Protein AF-A0A937SQ43-F1 (afdb_monomer_lite)

Structure (mmCIF, N/CA/C/O backbone):
data_AF-A0A937SQ43-F1
#
_entry.id   AF-A0A937SQ43-F1
#
loop_
_atom_site.group_PDB
_atom_site.id
_atom_site.type_symbol
_atom_site.label_atom_id
_atom_site.label_alt_id
_atom_site.label_comp_id
_atom_site.label_asym_id
_atom_site.label_entity_id
_atom_site.label_seq_id
_atom_site.pdbx_PDB_ins_code
_atom_site.Cartn_x
_atom_site.Cartn_y
_atom_site.Cartn_z
_atom_site.occupancy
_atom_site.B_iso_or_equiv
_atom_site.auth_seq_id
_atom_site.auth_comp_id
_atom_site.auth_asym_id
_atom_site.auth_atom_id
_atom_site.pdbx_PDB_model_num
ATOM 1 N N . MET A 1 1 ? -2.202 8.292 31.675 1.00 53.16 1 MET A N 1
ATOM 2 C CA . MET A 1 1 ? -2.784 7.368 30.675 1.00 53.16 1 MET A CA 1
ATOM 3 C C . MET A 1 1 ? -2.863 8.027 29.285 1.00 53.16 1 MET A C 1
ATOM 5 O O . MET A 1 1 ? -3.906 8.542 28.925 1.00 53.16 1 MET A O 1
ATOM 9 N N . LYS A 1 2 ? -1.773 8.087 28.500 1.00 57.47 2 LYS A N 1
ATOM 10 C CA . LYS A 1 2 ? -1.778 8.728 27.154 1.00 57.47 2 LYS A CA 1
ATOM 11 C C . LYS A 1 2 ? -1.354 7.807 25.997 1.00 57.47 2 LYS A C 1
ATOM 13 O O . LYS A 1 2 ? -1.377 8.224 24.848 1.00 57.47 2 LYS A O 1
ATOM 18 N N . LYS A 1 3 ? -0.971 6.557 26.280 1.00 54.06 3 LYS A N 1
ATOM 19 C CA . LYS A 1 3 ? -0.481 5.616 25.254 1.00 54.06 3 LYS A CA 1
ATOM 20 C C . LYS A 1 3 ? -1.596 4.805 24.581 1.00 54.06 3 LYS A C 1
ATOM 22 O O . LYS A 1 3 ? -1.432 4.412 23.435 1.00 54.06 3 LYS A O 1
ATOM 27 N N . ILE A 1 4 ? -2.726 4.608 25.264 1.00 60.62 4 ILE A N 1
ATOM 28 C CA . ILE A 1 4 ? -3.835 3.767 24.780 1.00 60.62 4 ILE A CA 1
ATOM 29 C C . ILE A 1 4 ? -4.640 4.478 23.678 1.00 60.62 4 ILE A C 1
ATOM 31 O O . ILE A 1 4 ? -4.948 3.866 22.663 1.00 60.62 4 ILE A O 1
ATOM 35 N N . ASN A 1 5 ? -4.883 5.788 23.806 1.00 58.25 5 ASN A N 1
ATOM 36 C CA . ASN A 1 5 ? -5.634 6.553 22.797 1.00 58.25 5 ASN A CA 1
ATOM 37 C C . ASN A 1 5 ? -4.939 6.585 21.425 1.00 58.25 5 ASN A C 1
ATOM 39 O O . ASN A 1 5 ? -5.578 6.365 20.403 1.00 58.25 5 ASN A O 1
ATOM 43 N N . ARG A 1 6 ? -3.608 6.721 21.401 1.00 56.28 6 ARG A N 1
ATOM 44 C CA . ARG A 1 6 ? -2.836 6.748 20.148 1.00 56.28 6 ARG A CA 1
ATOM 45 C C . ARG A 1 6 ? -2.814 5.395 19.418 1.00 56.28 6 ARG A C 1
ATOM 47 O O . ARG A 1 6 ? -2.558 5.351 18.218 1.00 56.28 6 ARG A O 1
ATOM 54 N N . ALA A 1 7 ? -3.059 4.293 20.133 1.00 54.44 7 ALA A N 1
ATOM 55 C CA . ALA A 1 7 ? -3.194 2.962 19.541 1.00 54.44 7 ALA A CA 1
ATOM 56 C C . ALA A 1 7 ? -4.580 2.755 18.897 1.00 54.44 7 ALA A C 1
ATOM 58 O O . ALA A 1 7 ? -4.676 2.071 17.883 1.00 54.44 7 ALA A O 1
ATOM 59 N N . LEU A 1 8 ? -5.623 3.398 19.436 1.00 57.19 8 LEU A N 1
ATOM 60 C CA . LEU A 1 8 ? -6.986 3.380 18.889 1.00 57.19 8 LEU A CA 1
ATOM 61 C C . LEU A 1 8 ? -7.142 4.275 17.651 1.00 57.19 8 LEU A C 1
ATOM 63 O O . LEU A 1 8 ? -7.834 3.894 16.713 1.00 57.19 8 LEU A O 1
ATOM 67 N N . GLU A 1 9 ? -6.449 5.414 17.585 1.00 54.41 9 GLU A N 1
ATOM 68 C CA . GLU A 1 9 ? -6.464 6.283 16.393 1.00 54.41 9 GLU A CA 1
ATOM 69 C C . GLU A 1 9 ? -5.850 5.598 15.161 1.00 54.41 9 GLU A C 1
ATOM 71 O O . GLU A 1 9 ? -6.335 5.761 14.045 1.00 54.41 9 GLU A O 1
ATOM 76 N N . LYS A 1 10 ? -4.839 4.741 15.359 1.00 50.97 10 LYS A N 1
ATOM 77 C CA . LYS A 1 10 ? -4.250 3.943 14.271 1.00 50.97 10 LYS A CA 1
ATOM 78 C C . LYS A 1 10 ? -5.185 2.859 13.725 1.00 50.97 10 LYS A C 1
ATOM 80 O O . LYS A 1 10 ? -5.018 2.464 12.576 1.00 50.97 10 LYS A O 1
ATOM 85 N N . LEU A 1 11 ? -6.154 2.388 14.514 1.00 53.06 11 LEU A N 1
ATOM 86 C CA . LEU A 1 11 ? -7.144 1.397 14.070 1.00 53.06 11 LEU A CA 1
ATOM 87 C C . LEU A 1 11 ? -8.204 2.004 13.137 1.00 53.06 11 LEU A C 1
ATOM 89 O O . LEU A 1 11 ? -8.815 1.274 12.365 1.00 53.06 11 LEU A O 1
ATOM 93 N N . ASN A 1 12 ? -8.399 3.325 13.176 1.00 49.59 12 ASN A N 1
ATOM 94 C CA . ASN A 1 12 ? -9.482 4.024 12.479 1.00 49.59 12 ASN A CA 1
ATOM 95 C C . ASN A 1 12 ? -9.015 4.774 11.219 1.00 49.59 12 ASN A C 1
ATOM 97 O O . ASN A 1 12 ? -9.718 5.630 10.691 1.00 49.59 12 ASN A O 1
ATOM 101 N N . ASN A 1 13 ? -7.795 4.509 10.749 1.00 50.28 13 ASN A N 1
ATOM 102 C CA . ASN A 1 13 ? -7.107 5.431 9.852 1.00 50.28 13 ASN A CA 1
ATOM 103 C C . ASN A 1 13 ? -7.512 5.342 8.373 1.00 50.28 13 ASN A C 1
ATOM 105 O O . ASN A 1 13 ? -6.749 5.830 7.552 1.00 50.28 13 ASN A O 1
ATOM 109 N N . GLY A 1 14 ? -8.660 4.733 8.038 1.00 51.59 14 GLY A N 1
ATOM 110 C CA . GLY A 1 14 ? -9.436 4.958 6.801 1.00 51.59 14 GLY A CA 1
ATOM 111 C C . GLY A 1 14 ? -8.768 4.738 5.433 1.00 51.59 14 GLY A C 1
ATOM 112 O O . GLY A 1 14 ? -9.460 4.750 4.423 1.00 51.59 14 GLY A O 1
ATOM 113 N N . ASP A 1 15 ? -7.461 4.499 5.386 1.00 57.50 15 ASP A N 1
ATOM 114 C CA . ASP A 1 1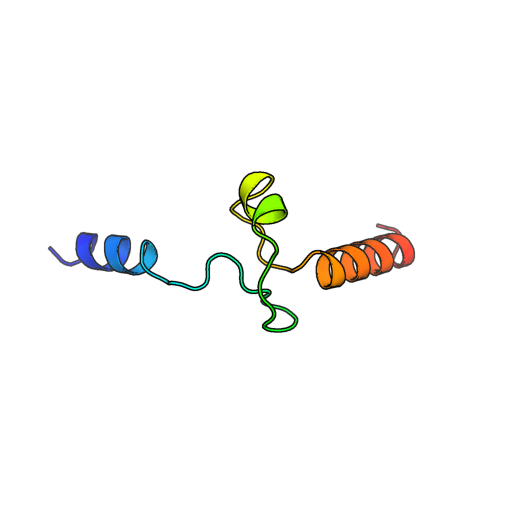5 ? -6.640 4.371 4.179 1.00 57.50 15 ASP A CA 1
ATOM 115 C C . ASP A 1 15 ? -6.436 2.896 3.801 1.00 57.50 15 ASP A C 1
ATOM 117 O O . ASP A 1 15 ? -5.595 2.515 2.990 1.00 57.50 15 ASP A O 1
ATOM 121 N N . PHE A 1 16 ? -7.231 2.016 4.413 1.00 63.16 16 PHE A N 1
ATOM 122 C CA . PHE A 1 16 ? -7.249 0.612 4.055 1.00 63.16 16 PHE A CA 1
ATOM 123 C C . PHE A 1 16 ? -7.817 0.480 2.649 1.00 63.16 16 PHE A C 1
ATOM 125 O O . PHE A 1 16 ? -8.984 0.772 2.388 1.00 63.16 16 PHE A O 1
ATOM 132 N N . GLY A 1 17 ? -6.969 0.035 1.730 1.00 73.06 17 GLY A N 1
ATOM 133 C CA . GLY A 1 17 ? -7.373 -0.121 0.350 1.00 73.06 17 GLY A CA 1
ATOM 134 C C . GLY A 1 17 ? -7.195 1.113 -0.511 1.00 73.06 17 GLY A C 1
ATOM 135 O O . GLY A 1 17 ? -7.916 1.239 -1.494 1.00 73.06 17 GLY A O 1
ATOM 136 N N . VAL A 1 18 ? -6.236 1.989 -0.213 1.00 86.19 18 VAL A N 1
ATOM 137 C CA . VAL A 1 18 ? -5.756 3.001 -1.161 1.00 86.19 18 VAL A CA 1
ATOM 138 C C . VAL A 1 18 ? -4.299 2.712 -1.510 1.00 86.19 18 VAL A C 1
ATOM 140 O O . VAL A 1 18 ? -3.515 2.235 -0.702 1.00 86.19 18 VAL A O 1
ATOM 143 N N . CYS A 1 19 ? -3.954 2.897 -2.778 1.00 89.88 19 CYS A N 1
ATOM 144 C CA . CYS A 1 19 ? -2.612 2.682 -3.279 1.00 89.88 19 CYS A CA 1
ATOM 145 C C . CYS A 1 19 ? -1.724 3.877 -2.950 1.00 89.88 19 CYS A C 1
ATOM 147 O O . CYS A 1 19 ? -1.947 4.946 -3.509 1.00 89.88 19 CYS A O 1
ATOM 149 N N . GLU A 1 20 ? -0.641 3.662 -2.212 1.00 88.00 20 GLU A N 1
ATOM 150 C CA . GLU A 1 20 ? 0.317 4.723 -1.868 1.00 88.00 20 GLU A CA 1
ATOM 151 C C . GLU A 1 20 ? 1.028 5.317 -3.100 1.00 88.00 20 GLU A C 1
ATOM 153 O O . GLU A 1 20 ? 1.320 6.504 -3.137 1.00 88.00 20 GLU A O 1
ATOM 158 N N . GLU A 1 21 ? 1.254 4.528 -4.160 1.00 88.44 21 GLU A N 1
ATOM 159 C CA . GLU A 1 21 ? 1.936 5.024 -5.372 1.00 88.44 21 GLU A CA 1
ATOM 160 C C . GLU A 1 21 ? 1.047 5.879 -6.296 1.00 88.44 21 GLU A C 1
ATOM 162 O O . GLU A 1 21 ? 1.539 6.783 -6.964 1.00 88.44 21 GLU A O 1
ATOM 167 N N . CYS A 1 22 ? -0.256 5.594 -6.390 1.00 89.88 22 CYS A N 1
ATOM 168 C CA . CYS A 1 22 ? -1.130 6.256 -7.373 1.00 89.88 22 CYS A CA 1
ATOM 169 C C . CYS A 1 22 ? -2.425 6.838 -6.802 1.00 89.88 22 CYS A C 1
ATOM 171 O O . CYS A 1 22 ? -3.243 7.340 -7.571 1.00 89.88 22 CYS A O 1
ATOM 173 N N . GLY A 1 23 ? -2.657 6.719 -5.493 1.00 87.31 23 GLY A N 1
ATOM 174 C CA . GLY A 1 23 ? -3.853 7.210 -4.804 1.00 87.31 23 GLY A CA 1
ATOM 175 C C . GLY A 1 23 ? -5.157 6.491 -5.168 1.00 87.31 23 GLY A C 1
ATOM 176 O O . GLY A 1 23 ? -6.236 6.942 -4.799 1.00 87.31 23 GLY A O 1
ATOM 177 N N . ARG A 1 24 ? -5.108 5.389 -5.930 1.00 86.81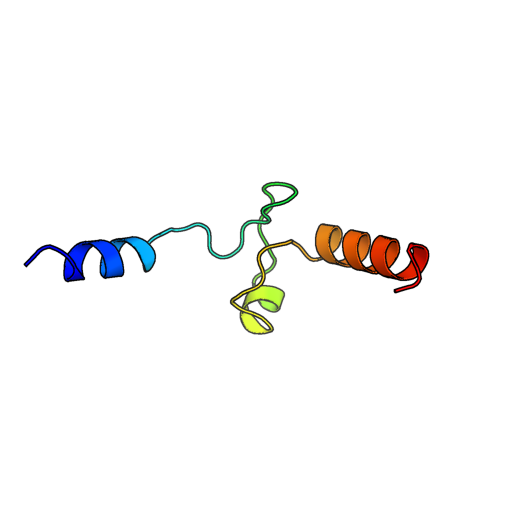 24 ARG A N 1
ATOM 178 C CA . ARG A 1 24 ? -6.314 4.655 -6.360 1.00 86.81 24 ARG A CA 1
ATOM 179 C C . ARG A 1 24 ? -6.742 3.620 -5.337 1.00 86.81 24 ARG A C 1
ATOM 181 O O . ARG A 1 24 ? -5.895 2.991 -4.711 1.00 86.81 24 ARG A O 1
ATOM 188 N N . LYS A 1 25 ? -8.043 3.337 -5.279 1.00 87.12 25 LYS A N 1
ATOM 189 C CA . LYS A 1 25 ? -8.566 2.240 -4.460 1.00 87.12 25 LYS A CA 1
ATOM 190 C C . LYS A 1 25 ? -7.988 0.883 -4.892 1.00 87.12 25 LYS A C 1
ATOM 192 O O . LYS A 1 25 ? -7.896 0.576 -6.082 1.00 87.12 25 LYS A O 1
ATOM 197 N N . ILE A 1 26 ? -7.586 0.075 -3.920 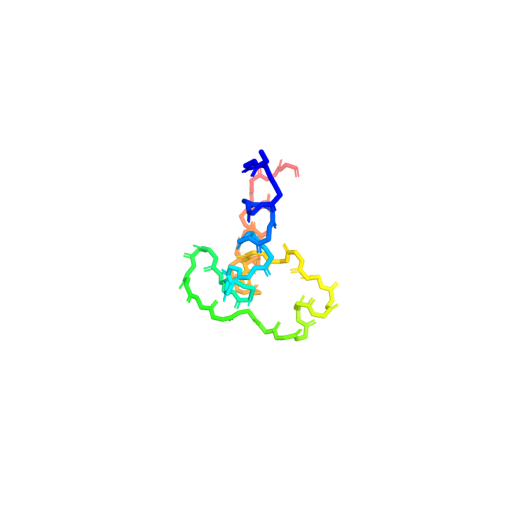1.00 88.12 26 ILE A N 1
ATOM 198 C CA . ILE A 1 26 ? -7.144 -1.308 -4.067 1.00 88.12 26 ILE A CA 1
ATOM 199 C C . ILE A 1 26 ? -8.391 -2.188 -4.044 1.00 88.12 26 ILE A C 1
ATOM 201 O O . ILE A 1 26 ? -9.228 -2.055 -3.157 1.00 88.12 26 ILE A O 1
ATOM 205 N N . SER A 1 27 ? -8.507 -3.092 -5.016 1.00 86.75 27 SER A N 1
ATOM 206 C CA . SER A 1 27 ? -9.629 -4.028 -5.095 1.00 86.75 27 SER A CA 1
ATOM 207 C C . SER A 1 27 ? -9.790 -4.824 -3.802 1.00 86.75 27 SER A C 1
ATOM 209 O O . SER A 1 27 ? -8.813 -5.364 -3.275 1.00 86.75 27 SER A O 1
ATOM 211 N N . GLU A 1 28 ? -11.031 -4.960 -3.342 1.00 83.81 28 GLU A N 1
ATOM 212 C CA . GLU A 1 28 ? -11.375 -5.689 -2.118 1.00 83.81 28 GLU A CA 1
ATOM 213 C C . GLU A 1 28 ? -10.905 -7.142 -2.156 1.00 83.81 28 GLU A C 1
ATOM 215 O O . GLU A 1 28 ? -10.407 -7.641 -1.158 1.00 83.81 28 GLU A O 1
ATOM 220 N N . GLU A 1 29 ? -10.966 -7.811 -3.311 1.00 86.06 29 GLU A N 1
ATOM 221 C CA . GLU A 1 29 ? -10.424 -9.167 -3.494 1.00 86.06 29 GLU A CA 1
ATOM 222 C C . GLU A 1 29 ? -8.942 -9.253 -3.110 1.00 86.06 29 GLU A C 1
ATOM 224 O O . GLU A 1 29 ? -8.487 -10.227 -2.510 1.00 86.06 29 GLU A O 1
ATOM 229 N N . ARG A 1 30 ? -8.181 -8.194 -3.399 1.00 84.19 30 ARG A N 1
ATOM 230 C CA . ARG A 1 30 ? -6.757 -8.127 -3.087 1.00 84.19 30 ARG A CA 1
ATOM 231 C C . ARG A 1 30 ? -6.499 -7.796 -1.625 1.00 84.19 30 ARG A C 1
ATOM 233 O O . ARG A 1 30 ? -5.513 -8.287 -1.092 1.00 84.19 30 ARG A O 1
ATOM 240 N N . LEU A 1 31 ? -7.379 -7.032 -0.982 1.00 83.25 31 LEU A N 1
ATOM 241 C CA . LEU A 1 31 ? -7.343 -6.810 0.467 1.00 83.25 31 LEU A CA 1
ATOM 242 C C . LEU A 1 31 ? -7.805 -8.051 1.241 1.00 83.25 31 LEU A C 1
ATOM 244 O O . LEU A 1 31 ? -7.242 -8.359 2.281 1.00 83.25 31 LEU A O 1
ATOM 248 N N . LYS A 1 32 ? -8.759 -8.823 0.710 1.00 82.56 32 LYS A N 1
ATOM 249 C CA . LYS A 1 32 ? -9.156 -10.127 1.261 1.00 82.56 32 LYS A CA 1
ATOM 250 C C . LYS A 1 32 ? -8.009 -11.133 1.174 1.00 82.56 32 LYS A C 1
ATOM 252 O O . LYS A 1 32 ? -7.736 -11.825 2.145 1.00 82.56 32 LYS A O 1
ATOM 257 N N . ALA A 1 33 ? -7.310 -11.182 0.038 1.00 86.81 33 ALA A N 1
ATOM 258 C CA . ALA A 1 33 ? -6.141 -12.045 -0.132 1.00 86.81 33 ALA A CA 1
ATOM 259 C C . ALA A 1 33 ? -4.915 -11.552 0.660 1.00 86.81 33 ALA A C 1
ATOM 261 O O . ALA A 1 33 ? -4.139 -12.356 1.173 1.00 86.81 33 ALA A O 1
ATOM 262 N N . ARG A 1 34 ? -4.708 -10.232 0.734 1.00 80.62 34 ARG A N 1
ATOM 263 C CA . ARG A 1 34 ? -3.608 -9.577 1.453 1.00 80.62 34 ARG A CA 1
ATOM 264 C C . ARG A 1 34 ? -4.079 -8.247 2.054 1.00 80.62 34 ARG A C 1
ATOM 266 O O . ARG A 1 34 ? -3.958 -7.212 1.395 1.00 80.62 34 ARG A O 1
ATOM 273 N N . PRO A 1 35 ? -4.542 -8.235 3.314 1.00 79.69 35 PRO A N 1
ATOM 274 C CA . PRO A 1 35 ? -5.077 -7.024 3.941 1.00 79.69 35 PRO A CA 1
ATOM 275 C C . PRO A 1 35 ? -4.009 -5.948 4.136 1.00 79.69 35 PRO A C 1
ATOM 277 O O . PRO A 1 35 ? -4.310 -4.767 4.120 1.00 79.69 35 PRO A O 1
ATOM 280 N N . MET A 1 36 ? -2.736 -6.330 4.217 1.00 80.44 36 MET A N 1
ATOM 281 C CA . MET A 1 36 ? -1.615 -5.392 4.342 1.00 80.44 36 MET A CA 1
ATOM 282 C C . MET A 1 36 ? -1.119 -4.851 2.987 1.00 80.44 36 MET A C 1
ATOM 284 O O . MET A 1 36 ? -0.003 -4.344 2.892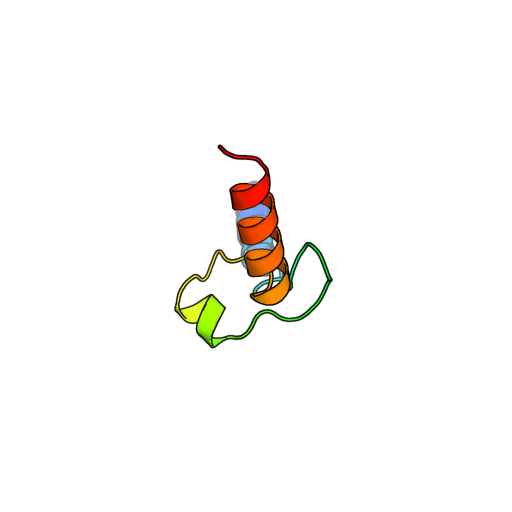 1.00 80.44 36 MET A O 1
ATOM 288 N N . ALA A 1 37 ? -1.878 -5.022 1.900 1.00 83.56 37 ALA A N 1
ATOM 289 C CA . ALA A 1 37 ? -1.470 -4.533 0.590 1.00 83.56 37 ALA A CA 1
ATOM 290 C C . ALA A 1 37 ? -1.593 -3.003 0.513 1.00 83.56 37 ALA A C 1
ATOM 292 O O . ALA A 1 37 ? -2.698 -2.478 0.562 1.00 83.56 37 ALA A O 1
ATOM 293 N N . VAL A 1 38 ? -0.463 -2.322 0.303 1.00 88.25 38 VAL A N 1
ATOM 294 C CA . VAL A 1 38 ? -0.383 -0.848 0.233 1.00 88.25 38 VAL A CA 1
ATOM 295 C C . VAL A 1 38 ? -0.297 -0.269 -1.187 1.00 88.25 38 VAL A C 1
ATOM 297 O O . VAL A 1 38 ? -0.513 0.912 -1.415 1.00 88.25 38 VAL A O 1
ATOM 300 N N . LEU A 1 39 ? -0.008 -1.094 -2.194 1.00 90.31 39 LEU A N 1
ATOM 301 C CA . LEU A 1 39 ? 0.028 -0.689 -3.610 1.00 90.31 39 LEU A CA 1
ATOM 302 C C . LEU A 1 39 ? -1.111 -1.353 -4.354 1.00 90.31 39 LEU A C 1
ATOM 304 O O . LEU A 1 39 ? -1.331 -2.511 -4.066 1.00 90.31 39 LEU A O 1
ATOM 308 N N . CYS A 1 40 ? -1.766 -0.754 -5.352 1.00 91.19 40 CYS A N 1
ATOM 309 C CA . CYS A 1 40 ? -2.751 -1.451 -6.194 1.00 91.19 40 CYS A CA 1
ATOM 310 C C . CYS A 1 40 ? -2.110 -2.548 -7.067 1.00 91.19 40 CYS A C 1
ATOM 312 O O . CYS A 1 40 ? -0.893 -2.603 -7.235 1.00 91.19 40 CYS A O 1
ATOM 314 N N . ILE A 1 41 ? -2.933 -3.413 -7.676 1.00 88.81 41 ILE A N 1
ATOM 315 C CA . ILE A 1 41 ? -2.448 -4.491 -8.557 1.00 88.81 41 ILE A CA 1
ATOM 316 C C . ILE A 1 41 ? -1.618 -3.967 -9.739 1.00 88.81 41 ILE A C 1
ATOM 318 O O . ILE A 1 41 ? -0.656 -4.613 -10.139 1.00 88.81 41 ILE A O 1
ATOM 322 N N . ARG A 1 42 ? -1.942 -2.783 -10.275 1.00 91.25 42 ARG A N 1
ATOM 323 C CA . ARG A 1 42 ? -1.202 -2.181 -11.396 1.00 91.25 42 ARG A CA 1
ATOM 324 C C . ARG A 1 42 ? 0.196 -1.733 -10.966 1.00 91.25 42 ARG A C 1
ATOM 326 O O . ARG A 1 42 ? 1.171 -2.132 -11.593 1.00 91.25 42 ARG A O 1
ATOM 333 N N . CYS A 1 43 ? 0.280 -0.968 -9.878 1.00 93.25 43 CYS A N 1
ATOM 334 C CA . CYS A 1 43 ? 1.536 -0.513 -9.279 1.00 93.25 43 CYS A CA 1
ATOM 335 C C . CYS A 1 43 ? 2.397 -1.696 -8.839 1.00 93.25 43 CYS A C 1
ATOM 337 O O . CYS A 1 43 ? 3.577 -1.756 -9.160 1.00 93.25 43 CYS A O 1
ATOM 339 N N . LYS A 1 44 ? 1.788 -2.711 -8.211 1.00 90.38 44 LYS A N 1
ATOM 340 C CA . LYS A 1 44 ? 2.519 -3.910 -7.801 1.00 90.38 44 LYS A CA 1
ATOM 341 C C . LYS A 1 44 ? 3.084 -4.683 -8.994 1.00 90.38 44 LYS A C 1
ATOM 343 O O . LYS A 1 44 ? 4.257 -5.020 -8.960 1.00 90.38 44 LYS A O 1
ATOM 348 N N . ARG A 1 45 ? 2.309 -4.877 -10.069 1.00 92.00 45 ARG A N 1
ATOM 349 C CA . ARG A 1 45 ? 2.811 -5.506 -11.306 1.00 92.00 45 ARG A CA 1
ATOM 350 C C . ARG A 1 45 ? 3.945 -4.708 -11.944 1.00 92.00 45 ARG A C 1
ATOM 352 O O . ARG A 1 45 ? 4.896 -5.299 -12.442 1.00 92.00 45 ARG A O 1
ATOM 359 N N . LYS A 1 46 ? 3.852 -3.373 -11.931 1.00 92.88 46 LYS A N 1
ATOM 360 C CA . LYS A 1 46 ? 4.923 -2.491 -12.412 1.00 92.88 46 LYS A CA 1
ATOM 361 C C . LYS A 1 46 ? 6.183 -2.658 -11.564 1.00 92.88 46 LYS A C 1
ATOM 363 O O . LYS A 1 46 ? 7.261 -2.800 -12.125 1.00 92.88 46 LYS A O 1
ATOM 368 N N . GLN A 1 47 ? 6.039 -2.691 -10.241 1.00 91.19 47 GLN A N 1
ATOM 369 C CA . GLN A 1 47 ? 7.145 -2.935 -9.322 1.00 91.19 47 GLN A CA 1
ATOM 370 C C . GLN A 1 47 ? 7.799 -4.294 -9.598 1.00 91.19 47 GLN A C 1
ATOM 372 O O . GLN A 1 47 ? 9.000 -4.337 -9.810 1.00 91.19 47 GLN A O 1
ATOM 377 N N . GLU A 1 48 ? 7.013 -5.368 -9.721 1.00 90.94 48 GLU A N 1
ATOM 378 C CA . GLU A 1 48 ? 7.523 -6.709 -10.039 1.00 90.94 48 GLU A CA 1
ATOM 379 C C . GLU A 1 48 ? 8.231 -6.757 -11.402 1.00 90.94 48 GLU A C 1
ATOM 381 O O . GLU A 1 48 ? 9.246 -7.432 -11.553 1.00 90.94 48 GLU A O 1
ATOM 386 N N . ALA A 1 49 ? 7.728 -6.024 -12.401 1.00 91.31 49 ALA A N 1
ATOM 387 C CA . ALA A 1 49 ? 8.395 -5.892 -13.694 1.00 91.31 49 ALA A CA 1
ATOM 388 C C . ALA A 1 49 ? 9.746 -5.171 -13.561 1.00 91.31 49 ALA A C 1
ATOM 390 O O . ALA A 1 49 ? 10.731 -5.616 -14.140 1.00 91.31 49 ALA A O 1
ATOM 391 N N . ILE A 1 50 ? 9.812 -4.097 -12.768 1.00 89.88 50 ILE A N 1
ATOM 392 C CA . ILE A 1 50 ? 11.060 -3.373 -12.492 1.00 89.88 50 ILE A CA 1
ATOM 393 C C . ILE A 1 50 ? 12.039 -4.254 -11.705 1.00 89.88 50 ILE A C 1
ATOM 395 O O . ILE A 1 50 ? 13.221 -4.259 -12.026 1.00 89.88 50 ILE A O 1
ATOM 399 N N . GLU A 1 51 ? 11.565 -5.008 -10.710 1.00 89.25 51 GLU A N 1
ATOM 400 C CA . GLU A 1 51 ? 12.370 -5.953 -9.922 1.00 89.25 51 GLU A CA 1
ATOM 401 C C . GLU A 1 51 ? 12.990 -7.027 -10.830 1.00 89.25 51 GLU A C 1
ATOM 403 O O . GLU A 1 51 ? 14.196 -7.250 -10.772 1.00 89.25 51 GLU A O 1
ATOM 408 N N . LYS A 1 52 ? 12.208 -7.596 -11.761 1.00 85.19 52 LYS A N 1
ATOM 409 C CA . LYS A 1 52 ? 12.713 -8.549 -12.767 1.00 85.19 52 LYS A CA 1
ATOM 410 C C . LYS A 1 52 ? 13.761 -7.944 -13.699 1.00 85.19 52 LYS A C 1
ATOM 412 O O . LYS A 1 52 ? 14.721 -8.621 -14.044 1.00 85.19 52 LYS A O 1
ATOM 417 N N . ILE A 1 53 ? 13.582 -6.689 -14.116 1.00 87.44 53 ILE A N 1
ATOM 418 C CA . ILE A 1 53 ? 14.547 -5.989 -14.981 1.00 87.44 53 ILE A CA 1
ATOM 4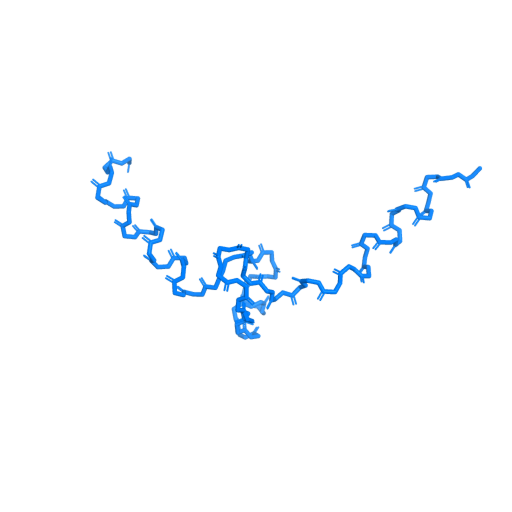19 C C . ILE A 1 53 ? 15.829 -5.654 -14.208 1.00 87.44 53 ILE A C 1
ATOM 421 O O . ILE A 1 53 ? 16.915 -5.687 -14.779 1.00 87.44 53 ILE A O 1
ATOM 425 N N . LYS A 1 54 ? 15.716 -5.341 -12.911 1.00 81.12 54 LYS A N 1
ATOM 426 C CA . LYS A 1 54 ? 16.859 -5.015 -12.049 1.00 81.12 54 LYS A CA 1
ATOM 427 C C . LYS A 1 54 ? 17.704 -6.224 -11.646 1.00 81.12 54 LYS A C 1
ATOM 429 O O . LYS A 1 54 ? 18.773 -6.000 -11.092 1.00 81.12 54 LYS A O 1
ATOM 434 N N . GLY A 1 55 ? 17.274 -7.451 -11.952 1.00 68.38 55 GLY A N 1
ATOM 435 C CA . GLY A 1 55 ? 18.091 -8.654 -11.780 1.00 68.38 55 GLY A CA 1
ATOM 436 C C . GLY A 1 55 ? 18.610 -8.847 -10.352 1.00 68.38 55 GLY A C 1
ATOM 437 O O . GLY A 1 55 ? 19.791 -9.140 -10.180 1.00 68.38 55 GLY A O 1
ATOM 438 N N . LEU A 1 56 ? 17.747 -8.628 -9.352 1.00 57.47 56 LEU A N 1
ATOM 439 C CA . LE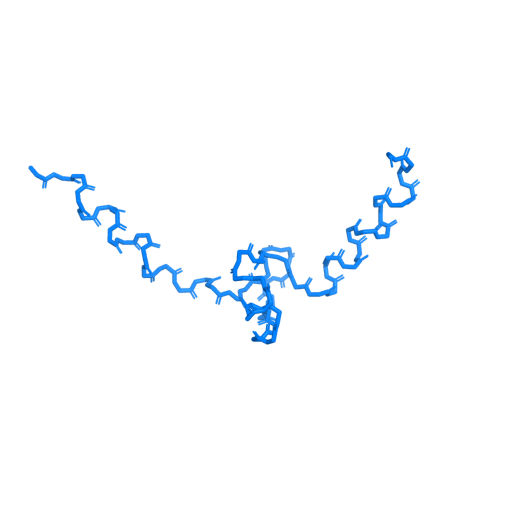U A 1 56 ? 17.966 -9.091 -7.975 1.00 57.47 56 LEU A CA 1
ATOM 440 C C . LEU A 1 56 ? 17.543 -10.555 -7.834 1.00 57.47 56 LEU A C 1
ATOM 442 O O . LEU A 1 56 ? 16.496 -10.915 -8.423 1.00 57.47 56 LEU A O 1
#

Secondary structure (DSSP, 8-state):
--HHHHHHHHHT---TTB-TTT-PBPPHHHHHH-TT--S-HHHHHHHHHHHHHHT-

pLDDT: mean 77.05, std 15.14, range [49.59, 93.25]

Radius of gyration: 15.13 Å; chains: 1; bounding box: 30×21×46 Å

Foldseek 3Di:
DPPVVVVVCVVVVPCFQAAPVPRHGADVVVCVVPSPDRHHPVVVVVVVVVVVVVPD

Sequence (56 aa):
MKKINRALEKLNNGDFGVCEECGRKISEERLKARPMAVLCIRCKRKQEAIEKIKGL